Protein AF-A0A7V9PWX8-F1 (afdb_monomer_lite)

Secondary structure (DSSP, 8-state):
-----EEEE-S-HHHHHHHHHHTT-EEEEEEEEETTEEEEEEE-TT--EEEEEEE--

Structure (mmCIF, N/CA/C/O backbone):
data_AF-A0A7V9PWX8-F1
#
_entry.id   AF-A0A7V9PWX8-F1
#
loop_
_atom_site.group_PDB
_atom_site.id
_atom_site.type_symbol
_atom_site.label_atom_id
_atom_site.label_alt_id
_atom_site.label_comp_id
_atom_site.label_asym_id
_atom_site.label_entity_id
_atom_site.label_seq_id
_atom_site.pdbx_PDB_ins_code
_atom_site.Cartn_x
_atom_site.Cartn_y
_atom_site.Cartn_z
_atom_site.occupancy
_atom_site.B_iso_or_equiv
_atom_site.auth_seq_id
_atom_site.auth_comp_id
_atom_site.auth_asym_id
_atom_site.auth_atom_id
_atom_site.pdbx_PDB_model_num
ATOM 1 N N . GLU A 1 1 ? -2.304 17.360 14.256 1.00 49.34 1 GLU A N 1
ATOM 2 C CA . GLU A 1 1 ? -1.203 16.413 14.547 1.00 49.34 1 GLU A CA 1
ATOM 3 C C . GLU A 1 1 ? -0.467 16.017 13.261 1.00 49.34 1 GLU A C 1
ATOM 5 O O . GLU A 1 1 ? -0.974 16.306 12.182 1.00 49.34 1 GLU A O 1
ATOM 10 N N . LYS A 1 2 ? 0.730 15.410 13.340 1.00 57.44 2 LYS A N 1
ATOM 11 C CA . LYS A 1 2 ? 1.439 14.882 12.158 1.00 57.44 2 LYS A CA 1
ATOM 12 C C . LYS A 1 2 ? 0.870 13.503 11.819 1.00 57.44 2 LYS A C 1
ATOM 14 O O . LYS A 1 2 ? 1.189 12.544 12.514 1.00 57.44 2 LYS A O 1
ATOM 19 N N . GLN A 1 3 ? 0.050 13.410 10.773 1.00 58.75 3 GLN A N 1
ATOM 20 C CA . GLN A 1 3 ? -0.280 12.112 10.188 1.00 58.75 3 GLN A CA 1
ATOM 21 C C . GLN A 1 3 ? 1.022 11.497 9.677 1.00 58.75 3 GLN A C 1
ATOM 23 O O . GLN A 1 3 ? 1.717 12.087 8.847 1.00 58.75 3 GLN A O 1
ATOM 28 N N . SER A 1 4 ? 1.410 10.374 10.267 1.00 67.19 4 SER A N 1
ATOM 29 C CA . SER A 1 4 ? 2.642 9.686 9.903 1.00 67.19 4 SER A CA 1
ATOM 30 C C . SER A 1 4 ? 2.301 8.744 8.762 1.00 67.19 4 SER A C 1
ATOM 32 O O . SER A 1 4 ? 1.569 7.782 8.960 1.00 67.19 4 SER A O 1
ATOM 34 N N . MET A 1 5 ? 2.779 9.055 7.558 1.00 78.19 5 MET A N 1
ATOM 35 C CA . MET A 1 5 ? 2.619 8.163 6.416 1.00 78.19 5 MET A CA 1
ATOM 36 C C . MET A 1 5 ? 3.641 7.038 6.538 1.00 78.19 5 MET A C 1
ATOM 38 O O . MET A 1 5 ? 4.845 7.300 6.603 1.00 78.19 5 MET A O 1
ATOM 42 N N . VAL A 1 6 ? 3.165 5.799 6.607 1.00 86.31 6 VAL A N 1
ATOM 43 C CA . VAL A 1 6 ? 4.032 4.622 6.716 1.00 86.31 6 VAL A CA 1
ATOM 44 C C . VAL A 1 6 ? 4.194 4.012 5.333 1.00 86.31 6 VAL A C 1
ATOM 46 O O . VAL A 1 6 ? 3.198 3.728 4.677 1.00 86.31 6 VAL A O 1
ATOM 49 N N . ASN A 1 7 ? 5.435 3.809 4.891 1.00 92.06 7 ASN A N 1
ATOM 50 C CA . ASN A 1 7 ? 5.732 3.133 3.631 1.00 92.06 7 ASN A CA 1
ATOM 51 C C . ASN A 1 7 ? 6.272 1.722 3.909 1.00 92.06 7 ASN A C 1
ATOM 53 O O . ASN A 1 7 ? 7.214 1.562 4.689 1.00 92.06 7 ASN A O 1
ATOM 57 N N . PHE A 1 8 ? 5.685 0.712 3.267 1.00 93.81 8 PHE A N 1
ATOM 58 C CA . PHE A 1 8 ? 6.155 -0.668 3.311 1.00 93.81 8 PHE A CA 1
ATOM 59 C C . PHE A 1 8 ? 6.512 -1.173 1.917 1.00 93.81 8 PHE A C 1
ATOM 61 O O . PHE A 1 8 ? 5.753 -1.023 0.962 1.00 93.81 8 PHE A O 1
ATOM 68 N N . THR A 1 9 ? 7.640 -1.872 1.825 1.00 95.69 9 THR A N 1
ATOM 69 C CA . THR A 1 9 ? 8.008 -2.617 0.621 1.00 95.69 9 THR A CA 1
ATOM 70 C C . THR A 1 9 ? 7.398 -4.017 0.661 1.00 95.69 9 THR A C 1
ATOM 72 O O . THR A 1 9 ? 7.598 -4.756 1.626 1.00 95.69 9 THR A O 1
ATOM 75 N N . VAL A 1 10 ? 6.676 -4.405 -0.387 1.00 95.56 10 VAL A N 1
ATOM 76 C CA . VAL A 1 10 ? 5.993 -5.699 -0.508 1.00 95.56 10 VAL A CA 1
ATOM 77 C C . VAL A 1 10 ? 6.477 -6.460 -1.738 1.00 95.56 10 VAL A C 1
ATOM 79 O O . VAL A 1 10 ? 6.950 -5.871 -2.701 1.00 95.56 10 VAL A O 1
ATOM 82 N N . ARG A 1 11 ? 6.395 -7.793 -1.710 1.00 95.00 11 ARG A N 1
ATOM 83 C CA . ARG A 1 11 ? 6.791 -8.629 -2.861 1.00 95.00 11 ARG A CA 1
ATOM 84 C C . ARG A 1 11 ? 5.693 -8.758 -3.910 1.00 95.00 11 ARG A C 1
ATOM 86 O O . ARG A 1 11 ? 6.000 -8.897 -5.085 1.00 95.00 11 ARG A O 1
ATOM 93 N N . ASP A 1 12 ? 4.443 -8.732 -3.466 1.00 95.19 12 ASP A N 1
ATOM 94 C CA . ASP A 1 12 ? 3.252 -8.841 -4.301 1.00 95.19 12 ASP A CA 1
ATOM 95 C C . ASP A 1 12 ? 2.219 -7.845 -3.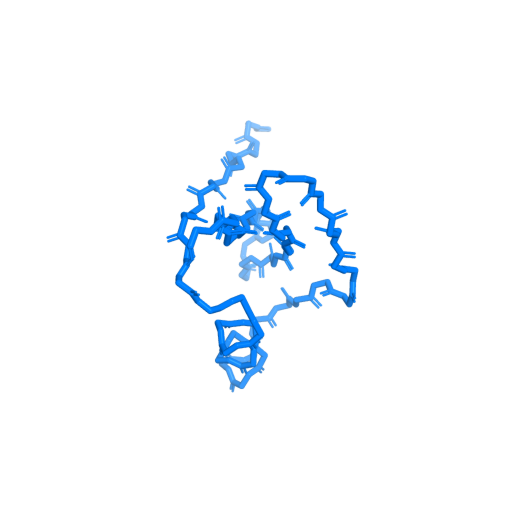768 1.00 95.19 12 ASP A C 1
ATOM 97 O O . ASP A 1 12 ? 1.689 -8.001 -2.662 1.00 95.19 12 ASP A O 1
ATOM 101 N N . LEU A 1 13 ? 2.021 -6.767 -4.523 1.00 96.06 13 LEU A N 1
ATOM 102 C CA . LEU A 1 13 ? 1.125 -5.680 -4.174 1.00 96.06 13 LEU A CA 1
ATOM 103 C C . LEU A 1 13 ? -0.328 -6.140 -4.239 1.00 96.06 13 LEU A C 1
ATOM 105 O O . LEU A 1 13 ? -1.076 -5.885 -3.301 1.00 96.06 13 LEU A O 1
ATOM 109 N N . ASP A 1 14 ? -0.722 -6.860 -5.289 1.00 94.25 14 ASP A N 1
ATOM 110 C CA . ASP A 1 14 ? -2.109 -7.299 -5.462 1.00 94.25 14 ASP A CA 1
ATOM 111 C C . ASP A 1 14 ? -2.521 -8.254 -4.335 1.00 94.25 14 ASP A C 1
ATOM 113 O O . ASP A 1 14 ? -3.592 -8.097 -3.743 1.00 94.25 14 ASP A O 1
ATOM 117 N N . ALA A 1 15 ? -1.643 -9.197 -3.972 1.00 95.94 15 ALA A N 1
ATOM 118 C CA . ALA A 1 15 ? -1.882 -10.099 -2.851 1.00 95.94 15 ALA A CA 1
ATOM 119 C C . ALA A 1 15 ? -2.001 -9.340 -1.520 1.00 95.94 15 ALA A C 1
ATOM 121 O O . ALA A 1 15 ? -2.911 -9.622 -0.738 1.00 95.94 15 ALA A O 1
ATOM 122 N N . MET A 1 16 ? -1.129 -8.355 -1.269 1.00 95.62 16 MET A N 1
ATOM 123 C CA . MET A 1 16 ? -1.190 -7.551 -0.044 1.00 95.62 16 MET A CA 1
ATOM 124 C C . MET A 1 16 ? -2.486 -6.737 0.034 1.00 95.62 16 MET A C 1
ATOM 126 O O . MET A 1 16 ? -3.165 -6.739 1.060 1.00 95.62 16 MET A O 1
ATOM 130 N N . LEU A 1 17 ? -2.871 -6.070 -1.053 1.00 94.81 17 LEU A N 1
ATOM 131 C CA . LEU A 1 17 ? -4.100 -5.279 -1.106 1.00 94.81 17 LEU A CA 1
ATOM 132 C C . LEU A 1 17 ? 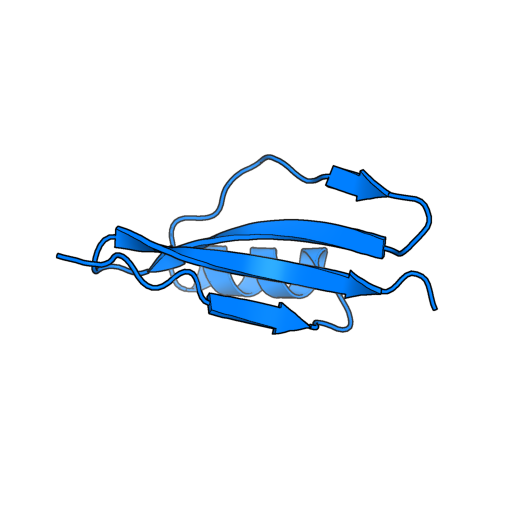-5.340 -6.161 -0.928 1.00 94.81 17 LEU A C 1
ATOM 134 O O . LEU A 1 17 ? -6.266 -5.778 -0.213 1.00 94.81 17 LEU A O 1
ATOM 138 N N . ALA A 1 18 ? -5.350 -7.362 -1.513 1.00 95.25 18 ALA A N 1
ATOM 139 C CA . ALA A 1 18 ? -6.421 -8.332 -1.310 1.00 95.25 18 ALA A CA 1
ATOM 140 C C . ALA A 1 18 ? -6.521 -8.782 0.157 1.00 95.25 18 ALA A C 1
ATOM 142 O O . ALA A 1 18 ? -7.626 -8.859 0.697 1.00 95.25 18 ALA A O 1
ATOM 143 N N . GLN A 1 19 ? -5.387 -9.030 0.824 1.00 95.44 19 GLN A N 1
ATOM 144 C CA . GLN A 1 19 ? -5.356 -9.361 2.253 1.00 95.44 19 GLN A CA 1
ATOM 145 C C . GLN A 1 19 ? -5.899 -8.219 3.116 1.00 95.44 19 GLN A C 1
ATOM 147 O O . GLN A 1 19 ? -6.709 -8.463 4.009 1.00 95.44 19 GLN A O 1
ATOM 152 N N . LEU A 1 20 ? -5.498 -6.978 2.831 1.00 94.06 20 LEU A N 1
ATOM 153 C CA . LEU A 1 20 ? -5.974 -5.797 3.550 1.00 94.06 20 LEU A CA 1
ATOM 154 C C . LEU A 1 20 ? -7.486 -5.600 3.377 1.00 94.06 20 LEU A C 1
ATOM 156 O O . LEU A 1 20 ? -8.200 -5.455 4.368 1.00 94.06 20 LEU A O 1
ATOM 160 N N . ARG A 1 21 ? -8.002 -5.711 2.147 1.00 93.56 21 ARG A N 1
ATOM 161 C CA . ARG A 1 21 ? -9.451 -5.656 1.876 1.00 93.56 21 ARG A CA 1
ATOM 162 C C . ARG A 1 21 ? -10.211 -6.765 2.599 1.00 93.56 21 ARG A C 1
ATOM 164 O O . ARG A 1 21 ? -11.257 -6.507 3.188 1.00 93.56 21 ARG A O 1
ATOM 171 N N . ALA A 1 22 ? -9.681 -7.989 2.600 1.00 95.75 22 ALA A N 1
ATOM 172 C CA . ALA A 1 22 ? -10.281 -9.115 3.315 1.00 95.75 22 ALA A CA 1
ATOM 173 C C . ALA A 1 22 ? -10.290 -8.912 4.841 1.00 95.75 22 ALA A C 1
ATOM 175 O O . ALA A 1 22 ? -11.192 -9.401 5.519 1.00 95.75 22 ALA A O 1
ATOM 176 N N . ALA A 1 23 ? -9.319 -8.169 5.376 1.00 93.69 23 ALA A N 1
ATOM 177 C CA . ALA A 1 23 ? -9.262 -7.773 6.780 1.00 93.69 23 ALA A CA 1
ATOM 178 C C . ALA A 1 23 ? -10.172 -6.573 7.123 1.00 93.69 23 ALA A C 1
ATOM 180 O O . ALA A 1 23 ? -10.227 -6.174 8.285 1.00 93.69 23 ALA A O 1
ATOM 181 N N . GLY A 1 24 ? -10.890 -6.005 6.146 1.00 92.12 24 GLY A N 1
ATOM 182 C CA . GLY A 1 24 ? -11.753 -4.835 6.338 1.00 92.12 24 GLY A CA 1
ATOM 183 C C . GLY A 1 24 ? -10.996 -3.507 6.418 1.00 92.12 24 GLY A C 1
ATOM 184 O O . GLY A 1 24 ? -11.564 -2.517 6.871 1.00 92.12 24 GLY A O 1
ATOM 185 N N . VAL A 1 25 ? -9.728 -3.484 6.001 1.00 93.25 25 VAL A N 1
ATOM 186 C CA . VAL A 1 25 ? -8.938 -2.254 5.872 1.00 93.25 25 VAL A CA 1
ATOM 187 C C . VAL A 1 25 ? -9.407 -1.500 4.630 1.00 93.25 25 VAL A C 1
ATOM 189 O O . VAL A 1 25 ? -9.685 -2.109 3.593 1.00 93.25 25 VAL A O 1
ATOM 192 N N . GLU A 1 26 ? -9.489 -0.174 4.726 1.00 93.88 26 GLU A N 1
ATOM 193 C CA . GLU A 1 26 ? -9.810 0.666 3.577 1.00 93.88 26 GLU A CA 1
ATOM 194 C C . GLU A 1 26 ? -8.603 0.707 2.638 1.00 93.88 26 GLU A C 1
ATOM 196 O O . GLU A 1 26 ? -7.495 1.065 3.033 1.00 93.88 26 GLU A O 1
ATOM 201 N N . VAL A 1 27 ? -8.800 0.294 1.391 1.00 95.25 27 VAL A N 1
ATOM 202 C CA . VAL A 1 27 ? -7.740 0.208 0.386 1.00 95.25 27 VAL A CA 1
ATOM 203 C C . VAL A 1 27 ? -8.156 1.025 -0.822 1.00 95.25 27 VAL A C 1
ATOM 205 O O . VAL A 1 27 ? -9.264 0.848 -1.328 1.00 95.25 27 VAL A O 1
ATOM 208 N N . ASP A 1 28 ? -7.261 1.889 -1.294 1.00 93.88 28 ASP A N 1
ATOM 209 C CA . ASP A 1 28 ? -7.485 2.676 -2.502 1.00 93.88 28 ASP A CA 1
ATOM 210 C C . ASP A 1 28 ? -7.521 1.739 -3.724 1.00 93.88 28 ASP A C 1
ATOM 212 O O . ASP A 1 28 ? -6.756 0.774 -3.823 1.00 93.88 28 ASP A O 1
ATOM 216 N N . ASP A 1 29 ? -8.443 1.983 -4.653 1.00 90.75 29 ASP A N 1
ATOM 217 C CA . ASP A 1 29 ? -8.514 1.248 -5.922 1.00 90.75 29 ASP A CA 1
ATOM 218 C C . ASP A 1 29 ? -7.411 1.689 -6.897 1.00 90.75 29 ASP A C 1
ATOM 220 O O . ASP A 1 29 ? -7.147 1.015 -7.895 1.00 90.75 29 ASP A O 1
ATOM 224 N N . ARG A 1 30 ? -6.751 2.818 -6.616 1.00 93.06 30 ARG A N 1
ATOM 225 C CA . ARG A 1 30 ? -5.639 3.325 -7.408 1.00 93.06 30 ARG A CA 1
ATOM 226 C C . ARG A 1 30 ? -4.381 2.495 -7.177 1.00 93.06 30 ARG A C 1
ATOM 228 O O . ARG A 1 30 ? -3.850 2.425 -6.070 1.00 93.06 30 ARG A O 1
ATOM 235 N N . ILE A 1 31 ? -3.852 1.986 -8.283 1.00 94.56 31 ILE A N 1
ATOM 236 C CA . ILE A 1 31 ? -2.497 1.455 -8.394 1.00 94.56 31 ILE A CA 1
ATOM 237 C C . ILE A 1 31 ? -1.715 2.364 -9.329 1.00 94.56 31 ILE A C 1
ATOM 239 O O . ILE A 1 31 ? -2.237 2.782 -10.364 1.00 94.56 31 ILE A O 1
ATOM 243 N N . GLU A 1 32 ? -0.478 2.681 -8.964 1.00 95.81 32 GLU A N 1
ATOM 244 C CA . GLU A 1 32 ? 0.446 3.371 -9.862 1.00 95.81 32 GLU A CA 1
ATOM 245 C C . GLU A 1 32 ? 1.600 2.452 -10.240 1.00 95.81 32 GLU A C 1
ATOM 247 O O . GLU A 1 32 ? 2.407 2.067 -9.397 1.00 95.81 32 GLU A O 1
ATOM 252 N N . ASP A 1 33 ? 1.686 2.120 -11.522 1.00 94.44 33 ASP A N 1
ATOM 253 C CA . ASP A 1 33 ? 2.810 1.396 -12.100 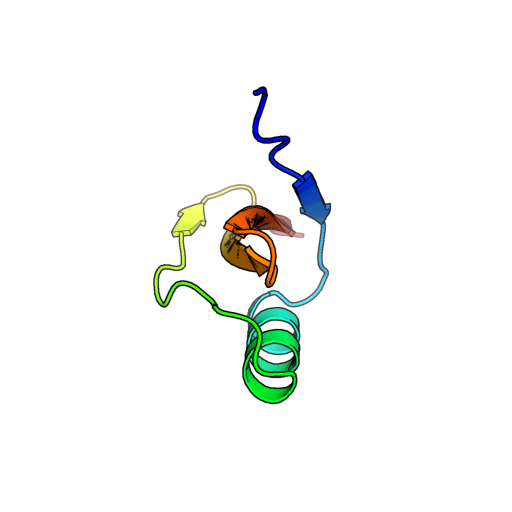1.00 94.44 33 ASP A CA 1
ATOM 254 C C . ASP A 1 33 ? 3.881 2.394 -12.571 1.00 94.44 33 ASP A C 1
ATOM 256 O O . ASP A 1 33 ? 3.616 3.289 -13.376 1.00 94.44 33 ASP A O 1
ATOM 260 N N . ALA A 1 34 ? 5.103 2.236 -12.070 1.00 92.62 34 ALA A N 1
ATOM 261 C CA . ALA A 1 34 ? 6.270 3.036 -12.417 1.00 92.62 34 ALA A CA 1
ATOM 262 C C . ALA A 1 34 ? 7.443 2.138 -12.842 1.00 92.62 34 ALA A C 1
ATOM 264 O O . ALA A 1 34 ? 7.464 0.935 -12.583 1.00 92.62 34 ALA A O 1
ATOM 265 N N . GLU A 1 35 ? 8.464 2.732 -13.465 1.00 92.69 35 GLU A N 1
ATOM 266 C CA . GLU A 1 35 ? 9.648 1.999 -13.949 1.00 92.69 35 GLU A CA 1
ATOM 267 C C . GLU A 1 35 ? 10.411 1.272 -12.828 1.00 92.69 35 GLU A C 1
ATOM 269 O O . GLU A 1 35 ? 11.053 0.261 -13.081 1.00 92.69 35 GLU A O 1
ATOM 274 N N . TYR A 1 36 ? 10.310 1.769 -11.593 1.00 91.38 36 TYR A N 1
ATOM 275 C CA . TYR A 1 36 ? 10.962 1.226 -10.399 1.00 91.38 36 TYR A CA 1
ATOM 276 C C . TYR A 1 36 ? 10.028 0.369 -9.525 1.00 91.38 36 TYR A C 1
ATOM 278 O O . TYR A 1 36 ? 10.427 -0.076 -8.445 1.00 91.38 36 TYR A O 1
ATOM 286 N N . GLY A 1 37 ? 8.783 0.133 -9.949 1.00 95.19 37 GLY A N 1
ATOM 287 C CA . GLY A 1 37 ? 7.834 -0.711 -9.228 1.00 95.19 37 GLY A CA 1
ATOM 288 C C . GLY A 1 37 ? 6.403 -0.188 -9.211 1.00 95.19 37 GLY A C 1
ATOM 289 O O . G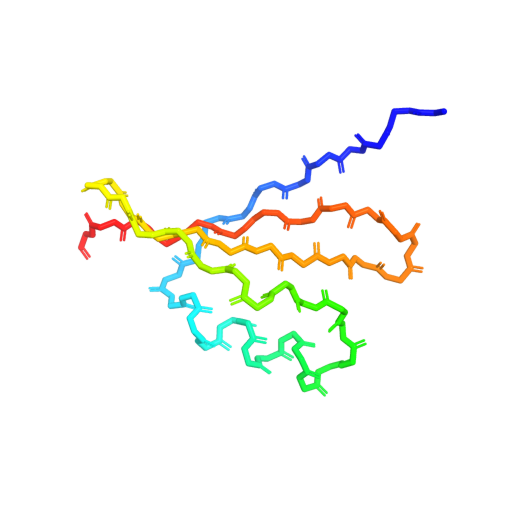LY A 1 37 ? 6.072 0.793 -9.866 1.00 95.19 37 GLY A O 1
ATOM 290 N N . ARG A 1 38 ? 5.549 -0.855 -8.438 1.00 96.56 38 ARG A N 1
ATOM 291 C CA . ARG A 1 38 ? 4.113 -0.585 -8.321 1.00 96.56 38 ARG A CA 1
ATOM 292 C C . ARG A 1 38 ? 3.785 -0.015 -6.952 1.00 96.56 38 ARG A C 1
ATOM 294 O O . ARG A 1 38 ? 4.353 -0.457 -5.956 1.00 96.56 38 ARG A O 1
ATOM 301 N N . PHE A 1 39 ? 2.855 0.923 -6.899 1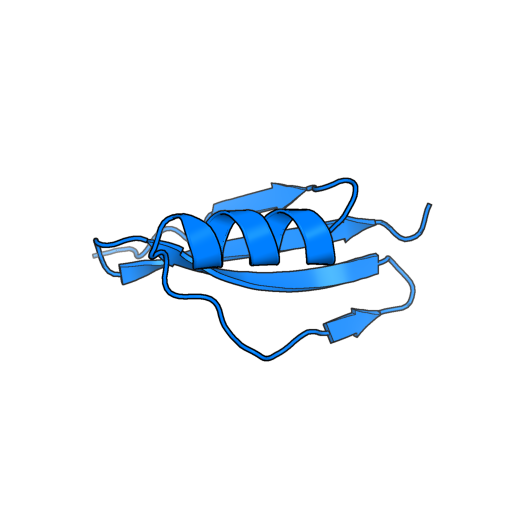.00 96.38 39 PHE A N 1
ATOM 302 C CA . PHE A 1 39 ? 2.421 1.595 -5.680 1.00 96.38 39 PHE A CA 1
ATOM 303 C C . PHE A 1 39 ? 0.934 1.384 -5.447 1.00 96.38 39 PHE A C 1
ATOM 305 O O . PHE A 1 39 ? 0.141 1.452 -6.383 1.00 96.38 39 PHE A O 1
ATOM 312 N N . GLY A 1 40 ? 0.565 1.158 -4.192 1.00 96.06 40 GLY A N 1
ATOM 313 C CA . GLY A 1 40 ? -0.815 1.139 -3.727 1.00 96.06 40 GLY A CA 1
ATOM 314 C C . GLY A 1 40 ? -0.927 1.807 -2.363 1.00 96.06 40 GLY A C 1
ATOM 315 O O . GLY A 1 40 ? 0.073 2.005 -1.670 1.00 96.06 40 GLY A O 1
ATOM 316 N N . TRP A 1 41 ? -2.148 2.150 -1.963 1.00 95.62 41 TRP A N 1
ATOM 317 C CA . TRP A 1 41 ? -2.396 2.834 -0.696 1.00 95.62 41 TRP A CA 1
ATOM 318 C C . TRP A 1 41 ? -3.526 2.177 0.083 1.00 95.62 41 TRP A C 1
ATOM 320 O O . TRP A 1 41 ? -4.478 1.649 -0.488 1.00 95.62 41 TRP A O 1
ATOM 330 N N . ALA A 1 42 ? -3.415 2.244 1.402 1.00 94.69 42 ALA A N 1
ATOM 331 C CA . ALA A 1 42 ? -4.445 1.829 2.337 1.00 94.69 42 ALA A CA 1
ATOM 332 C C . ALA A 1 42 ? -4.562 2.850 3.473 1.00 94.69 42 ALA A C 1
ATOM 334 O O . ALA A 1 42 ? -3.642 3.639 3.701 1.00 94.69 42 ALA A O 1
ATOM 335 N N . ALA A 1 43 ? -5.678 2.832 4.188 1.00 92.62 43 ALA A N 1
ATOM 336 C CA . ALA A 1 43 ? -5.887 3.596 5.405 1.00 92.62 43 ALA A CA 1
ATOM 337 C C . ALA A 1 43 ? -6.190 2.640 6.558 1.00 92.62 43 ALA A C 1
ATOM 339 O O . ALA A 1 43 ? -7.034 1.748 6.441 1.00 92.62 43 ALA A O 1
ATOM 340 N N . ASP A 1 44 ? -5.481 2.811 7.671 1.00 87.50 44 ASP A N 1
ATOM 341 C CA . ASP A 1 44 ? -5.807 2.087 8.895 1.00 87.50 44 ASP A CA 1
ATOM 342 C C . ASP A 1 44 ? -7.117 2.615 9.526 1.00 87.50 44 ASP A C 1
ATOM 344 O O . ASP A 1 44 ? -7.628 3.665 9.123 1.00 87.50 44 ASP A O 1
ATOM 348 N N . PRO A 1 45 ? -7.686 1.920 10.528 1.00 85.31 45 PRO A N 1
ATOM 349 C CA . PRO A 1 45 ? -8.914 2.365 11.192 1.00 85.31 45 PRO A CA 1
ATOM 350 C C . PRO A 1 45 ? -8.814 3.722 11.909 1.00 85.31 45 PRO A C 1
ATOM 352 O O . PRO A 1 45 ? -9.842 4.304 12.249 1.00 85.31 45 PRO A O 1
ATOM 355 N N . GLU A 1 46 ? -7.604 4.220 12.168 1.00 86.19 46 GLU A N 1
ATOM 356 C CA . GLU A 1 46 ? -7.351 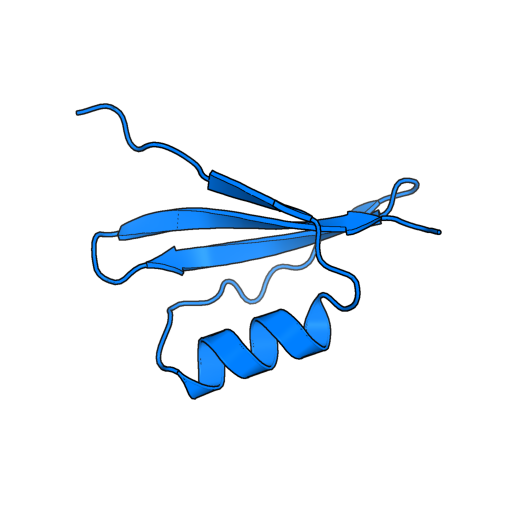5.536 12.763 1.00 86.19 46 GLU A CA 1
ATOM 357 C C . GLU A 1 46 ? -7.256 6.640 11.690 1.00 86.19 46 GLU A C 1
ATOM 359 O O . GLU A 1 46 ? -7.173 7.826 12.015 1.00 86.19 46 GLU A O 1
ATOM 364 N N . GLY A 1 47 ? -7.313 6.265 10.407 1.00 84.81 47 GLY A N 1
ATOM 365 C CA . GLY A 1 47 ? -7.215 7.158 9.261 1.00 84.81 47 GLY A CA 1
ATOM 366 C C . GLY A 1 47 ? -5.778 7.488 8.857 1.00 84.81 47 GLY A C 1
ATOM 367 O O . GLY A 1 47 ? -5.573 8.432 8.088 1.00 84.81 47 GLY A O 1
ATOM 368 N N . ASN A 1 48 ? -4.770 6.757 9.349 1.00 89.31 48 ASN A N 1
ATOM 369 C CA . ASN A 1 48 ? -3.402 6.958 8.878 1.00 89.31 48 ASN A CA 1
ATOM 370 C C . ASN A 1 48 ? -3.208 6.301 7.514 1.00 89.31 48 ASN A C 1
ATOM 372 O O . ASN A 1 48 ? -3.600 5.155 7.283 1.00 89.31 48 ASN A O 1
ATOM 376 N N . ARG A 1 49 ? -2.535 7.025 6.617 1.00 91.31 49 ARG A N 1
ATOM 377 C CA . ARG A 1 49 ? -2.218 6.535 5.278 1.00 91.31 49 ARG A CA 1
ATOM 378 C C . ARG A 1 49 ? -1.011 5.601 5.304 1.00 91.31 49 ARG A C 1
ATOM 380 O O . ARG A 1 49 ? 0.065 5.954 5.792 1.00 91.31 49 ARG A O 1
ATOM 387 N N . ILE A 1 50 ? -1.191 4.445 4.688 1.00 93.69 50 ILE A N 1
ATOM 388 C CA . ILE A 1 50 ? -0.175 3.433 4.440 1.00 93.69 50 ILE A CA 1
ATOM 389 C C . ILE A 1 50 ? 0.101 3.413 2.937 1.00 93.69 50 ILE A C 1
ATOM 391 O O . ILE A 1 50 ? -0.819 3.325 2.127 1.00 93.69 50 ILE A O 1
ATOM 395 N N . GLU A 1 51 ? 1.369 3.503 2.562 1.00 95.56 51 GLU A N 1
ATOM 396 C CA . GLU A 1 51 ? 1.848 3.347 1.194 1.00 95.56 51 GLU A CA 1
ATOM 397 C C . GLU A 1 51 ? 2.546 1.995 1.052 1.00 95.56 51 GLU A C 1
ATOM 399 O O . GLU A 1 51 ? 3.378 1.610 1.874 1.00 95.56 51 GLU A O 1
ATOM 404 N N . LEU A 1 52 ? 2.191 1.263 0.007 1.00 96.38 52 LEU A N 1
ATOM 405 C CA . LEU A 1 52 ? 2.713 -0.057 -0.303 1.00 96.38 52 LEU A CA 1
ATOM 406 C C . LEU A 1 52 ? 3.455 0.035 -1.626 1.00 96.38 52 LEU A C 1
ATOM 408 O O . LEU A 1 52 ? 2.871 0.425 -2.633 1.00 96.38 52 LEU A O 1
ATOM 412 N N . TRP A 1 53 ? 4.728 -0.340 -1.628 1.00 97.19 53 TRP A N 1
ATOM 413 C CA . TRP A 1 53 ? 5.564 -0.339 -2.821 1.00 97.19 53 TRP A CA 1
ATOM 414 C C . TRP A 1 53 ? 6.060 -1.745 -3.141 1.00 97.19 53 TRP A C 1
ATOM 416 O O . TRP A 1 53 ? 6.719 -2.379 -2.321 1.00 97.19 53 TRP A O 1
ATOM 426 N N . GLN A 1 54 ? 5.783 -2.227 -4.346 1.00 96.88 54 GLN A N 1
ATOM 427 C CA . GLN A 1 54 ? 6.378 -3.437 -4.895 1.00 96.88 54 GLN A CA 1
ATOM 428 C C . GLN A 1 54 ? 7.478 -3.059 -5.890 1.00 96.88 54 GLN A C 1
ATOM 430 O O . GLN A 1 54 ? 7.148 -2.530 -6.949 1.00 96.88 54 GLN A O 1
ATOM 435 N N . PRO A 1 55 ? 8.765 -3.327 -5.614 1.00 96.06 55 PRO A N 1
ATOM 436 C CA . PRO A 1 55 ? 9.846 -2.996 -6.532 1.00 96.06 55 PRO A CA 1
ATOM 437 C C . PRO A 1 55 ? 9.729 -3.801 -7.831 1.00 96.06 55 PRO A C 1
ATOM 439 O O . PRO A 1 55 ? 9.345 -4.971 -7.819 1.00 96.06 55 PRO A O 1
ATOM 442 N N . SER A 1 56 ? 10.095 -3.181 -8.951 1.00 87.31 56 SER A N 1
ATOM 443 C CA . SER A 1 56 ? 10.281 -3.867 -10.232 1.00 87.31 56 SER A CA 1
ATOM 444 C C . SER A 1 56 ? 11.615 -4.621 -10.188 1.00 87.31 56 SER A C 1
ATOM 446 O O . SER A 1 56 ? 12.669 -4.053 -10.480 1.00 87.31 56 SER A O 1
ATOM 448 N N . GLY A 1 57 ? 11.592 -5.871 -9.734 1.00 72.56 57 GLY A N 1
ATOM 449 C CA . GLY A 1 57 ? 12.781 -6.711 -9.570 1.00 72.56 57 GLY A CA 1
ATOM 450 C C . GLY A 1 57 ? 12.482 -8.173 -9.821 1.00 72.56 57 GLY A C 1
ATOM 451 O O . GLY A 1 57 ? 11.374 -8.611 -9.443 1.00 72.56 57 GLY A O 1
#

pLDDT: mean 90.35, std 10.05, range [49.34, 97.19]

Radius of gyration: 11.26 Å; chains: 1; bounding box: 24×26×28 Å

Foldseek 3Di:
DDQDEAEDEDQDPVVVQVVCVVVVWAWDPDWDQDPQFIWTWTAGPVRRIYIYTYGPD

Sequence (57 aa):
EKQSMVNFTVRDLDAMLAQLRAAGVEVDDRIEDAEYGRFGWAADPEGNRIELWQPSG